Protein AF-T0FSF1-F1 (afdb_monomer_lite)

Foldseek 3Di:
DVVVVVVVVVVVVVVVVVVVVVVVVVVVVCVVCVVVVVVVLVVLLVVVVVCVVCVCVQPVDPVAQWGDDPFWIKHWDWDAKFWDDPDDPVLVCQLCVVVVNNVVVVVVCVVCVVVVDDDDDDDDRVVCSVPVPCCCVRRVIDIDHTDIWMWIGTPVDNDTDTNDDPDD

Organism: NCBI:txid1001595

Radius of gyration: 26.4 Å; chains: 1; bounding box: 62×28×68 Å

Structure (mmCIF, N/CA/C/O backbone):
data_AF-T0FSF1-F1
#
_entry.id   AF-T0FSF1-F1
#
loop_
_atom_site.group_PDB
_atom_site.id
_atom_site.type_symbol
_atom_site.label_atom_id
_atom_site.label_alt_id
_atom_site.label_comp_id
_atom_site.label_asym_id
_atom_site.label_entity_id
_atom_site.label_seq_id
_atom_site.pdbx_PDB_ins_code
_atom_site.Cartn_x
_atom_site.Cartn_y
_atom_site.Cartn_z
_atom_site.occupancy
_atom_site.B_iso_or_equiv
_atom_site.auth_seq_id
_atom_site.auth_comp_id
_atom_site.auth_asym_id
_atom_site.auth_atom_id
_atom_site.pdbx_PDB_model_num
ATOM 1 N N . MET A 1 1 ? 30.102 -8.502 35.518 1.00 73.12 1 MET A N 1
ATOM 2 C CA . MET A 1 1 ? 29.223 -7.373 35.123 1.00 73.12 1 MET A CA 1
ATOM 3 C C . MET A 1 1 ? 29.863 -6.449 34.088 1.00 73.12 1 MET A C 1
ATOM 5 O O . MET A 1 1 ? 29.235 -6.234 33.062 1.00 73.12 1 MET A O 1
ATOM 9 N N . GLN A 1 2 ? 31.092 -5.950 34.288 1.00 82.88 2 GLN A N 1
ATOM 10 C CA . GLN A 1 2 ? 31.778 -5.088 33.302 1.00 82.88 2 GLN A CA 1
ATOM 11 C C . GLN A 1 2 ? 31.964 -5.756 31.926 1.00 82.88 2 GLN A C 1
ATOM 13 O O . GLN A 1 2 ? 31.515 -5.205 30.927 1.00 82.88 2 GLN A O 1
ATOM 18 N N . GLN A 1 3 ? 32.483 -6.987 31.883 1.00 85.06 3 GLN A N 1
ATOM 19 C CA . GLN A 1 3 ? 32.669 -7.736 30.627 1.00 85.06 3 GLN A CA 1
ATOM 20 C C . GLN A 1 3 ? 31.359 -7.970 29.853 1.00 85.06 3 GLN A C 1
ATOM 22 O O . GLN A 1 3 ? 31.326 -7.868 28.633 1.00 85.06 3 GLN A O 1
ATOM 27 N N . LEU A 1 4 ? 30.242 -8.213 30.550 1.00 88.31 4 LEU A N 1
ATOM 28 C CA . LEU A 1 4 ? 28.927 -8.350 29.911 1.00 88.31 4 LEU A CA 1
ATOM 29 C C . LEU A 1 4 ? 28.484 -7.041 29.236 1.00 88.31 4 LEU A C 1
ATOM 31 O O . LEU A 1 4 ? 27.886 -7.068 28.162 1.00 88.31 4 LEU A O 1
ATOM 35 N N . GLY A 1 5 ? 28.774 -5.897 29.860 1.00 90.25 5 GLY A N 1
ATOM 36 C CA . GLY A 1 5 ? 28.509 -4.581 29.282 1.00 90.25 5 GLY A CA 1
ATOM 37 C C . GLY A 1 5 ? 29.376 -4.294 28.056 1.00 90.25 5 GLY A C 1
ATOM 38 O O . GLY A 1 5 ? 28.874 -3.760 27.070 1.00 90.25 5 GLY A O 1
ATOM 39 N N . GLU A 1 6 ? 30.650 -4.687 28.085 1.00 92.50 6 GLU A N 1
ATOM 40 C CA . GLU A 1 6 ? 31.558 -4.562 26.939 1.00 92.50 6 GLU A CA 1
ATOM 41 C C . GLU A 1 6 ? 31.111 -5.427 25.759 1.00 92.50 6 GLU A C 1
ATOM 43 O O . GLU A 1 6 ? 30.983 -4.904 24.654 1.00 92.50 6 GLU A O 1
ATOM 48 N N . PHE A 1 7 ? 30.764 -6.698 25.992 1.00 93.12 7 PHE A N 1
ATOM 49 C CA . PHE A 1 7 ? 30.250 -7.573 24.934 1.00 93.12 7 PHE A CA 1
ATOM 50 C C . PHE A 1 7 ? 28.923 -7.079 24.350 1.00 93.12 7 PHE A C 1
ATOM 52 O O . PHE A 1 7 ? 28.732 -7.145 23.138 1.00 93.12 7 PHE A O 1
ATOM 59 N N . LYS A 1 8 ? 28.021 -6.518 25.171 1.00 92.06 8 LYS A N 1
ATOM 60 C CA . LYS A 1 8 ? 26.795 -5.881 24.658 1.00 92.06 8 LYS A CA 1
ATOM 61 C C . LYS A 1 8 ? 27.108 -4.684 23.763 1.00 92.06 8 LYS A C 1
ATOM 63 O O . LYS A 1 8 ? 26.584 -4.612 22.662 1.00 92.06 8 LYS A O 1
ATOM 68 N N . ARG A 1 9 ? 28.009 -3.792 24.188 1.00 93.00 9 ARG A N 1
ATOM 69 C CA . ARG A 1 9 ? 28.420 -2.632 23.376 1.00 93.00 9 ARG A CA 1
ATOM 70 C C . ARG A 1 9 ? 29.102 -3.048 22.075 1.00 93.00 9 ARG A C 1
ATOM 72 O O . ARG A 1 9 ? 28.880 -2.408 21.058 1.00 93.00 9 ARG A O 1
ATOM 79 N N . GLN A 1 10 ? 29.925 -4.096 22.098 1.00 91.56 10 GLN A N 1
ATOM 80 C CA . GLN A 1 10 ? 30.550 -4.637 20.890 1.00 91.56 10 GLN A CA 1
ATOM 81 C C . GLN A 1 10 ? 29.507 -5.218 19.932 1.00 91.56 10 GLN A C 1
ATOM 83 O O . GLN A 1 10 ? 29.532 -4.891 18.750 1.00 91.56 10 GLN A O 1
ATOM 88 N N . ARG A 1 11 ? 28.553 -6.007 20.440 1.00 92.94 11 ARG A N 1
ATOM 89 C CA . ARG A 1 11 ? 27.437 -6.524 19.639 1.00 92.94 11 ARG A CA 1
ATOM 90 C C . ARG A 1 11 ? 26.631 -5.388 19.012 1.00 92.94 11 ARG A C 1
ATOM 92 O O . ARG A 1 11 ? 26.398 -5.412 17.813 1.00 92.94 11 ARG A O 1
ATOM 99 N N . ASP A 1 12 ? 26.246 -4.394 19.808 1.00 93.25 12 ASP A N 1
ATOM 100 C CA . ASP A 1 12 ? 25.408 -3.289 19.337 1.00 93.25 12 ASP A CA 1
ATOM 101 C C . ASP A 1 12 ? 26.136 -2.435 18.279 1.00 93.25 12 ASP A C 1
ATOM 103 O O . ASP A 1 12 ? 25.505 -1.971 17.335 1.00 93.25 12 ASP A O 1
ATOM 107 N N . ARG A 1 13 ? 27.470 -2.292 18.372 1.00 94.31 13 ARG A N 1
ATOM 108 C CA . ARG A 1 13 ? 28.288 -1.662 17.317 1.00 94.31 13 ARG A CA 1
ATOM 109 C C . ARG A 1 13 ? 28.256 -2.455 16.014 1.00 94.31 13 ARG A C 1
ATOM 111 O O . ARG A 1 13 ? 27.987 -1.869 14.975 1.00 94.31 13 ARG A O 1
ATOM 118 N N . ILE A 1 14 ? 28.468 -3.771 16.074 1.00 93.06 14 ILE A N 1
ATOM 119 C CA . ILE A 1 14 ? 28.449 -4.634 14.882 1.00 93.06 14 ILE A CA 1
ATOM 120 C C . ILE A 1 14 ? 27.063 -4.618 14.224 1.00 93.06 14 ILE A C 1
ATOM 122 O O . ILE A 1 14 ? 26.964 -4.524 13.001 1.00 93.06 14 ILE A O 1
ATOM 126 N N . THR A 1 15 ? 25.989 -4.676 15.018 1.00 92.25 15 THR A N 1
ATOM 127 C CA . THR A 1 15 ? 24.619 -4.558 14.499 1.00 92.25 15 THR A CA 1
ATOM 128 C C . THR A 1 15 ? 24.407 -3.205 13.820 1.00 92.25 15 THR A C 1
ATOM 130 O O . THR A 1 15 ? 23.971 -3.182 12.677 1.00 92.25 15 THR A O 1
ATOM 133 N N . SER A 1 16 ? 24.802 -2.099 14.459 1.00 93.19 16 SER A N 1
ATOM 134 C CA . SER A 1 16 ? 24.665 -0.757 13.875 1.00 93.19 16 SER A CA 1
ATOM 135 C C . SER A 1 16 ? 25.448 -0.599 12.568 1.00 93.19 16 SER A C 1
ATOM 137 O O . SER A 1 16 ? 24.915 -0.072 11.600 1.00 93.19 16 SER A O 1
ATOM 139 N N . GLU A 1 17 ? 26.691 -1.084 12.507 1.00 94.38 17 GLU A N 1
ATOM 140 C CA . GLU A 1 17 ? 27.508 -1.036 11.286 1.00 94.38 17 GLU A CA 1
ATOM 141 C C . GLU A 1 17 ? 26.892 -1.865 10.151 1.00 94.38 17 GLU A C 1
ATOM 143 O O . GLU A 1 17 ? 26.976 -1.485 8.982 1.00 94.38 17 GLU A O 1
ATOM 148 N N . THR A 1 18 ? 26.258 -2.990 10.489 1.00 93.56 18 THR A N 1
ATOM 149 C CA . THR A 1 18 ? 25.558 -3.841 9.519 1.00 93.56 18 THR A CA 1
ATOM 150 C C . THR A 1 18 ? 24.297 -3.152 9.002 1.00 93.56 18 THR A C 1
ATOM 152 O O . THR A 1 18 ? 24.073 -3.118 7.793 1.00 93.56 18 THR A O 1
ATOM 155 N N . ASP A 1 19 ? 23.502 -2.551 9.888 1.00 94.19 19 ASP A N 1
ATOM 156 C CA . ASP A 1 19 ? 22.283 -1.826 9.519 1.00 94.19 19 ASP A CA 1
ATOM 157 C C . ASP A 1 19 ? 22.596 -0.603 8.636 1.00 94.19 19 ASP A C 1
ATOM 159 O O . ASP A 1 19 ? 21.887 -0.336 7.660 1.00 94.19 19 ASP A O 1
ATOM 163 N N . ASP A 1 20 ? 23.710 0.088 8.897 1.00 94.12 20 ASP A N 1
ATOM 164 C CA . ASP A 1 20 ? 24.203 1.178 8.049 1.00 94.12 20 ASP A CA 1
ATOM 165 C C . ASP A 1 20 ? 24.589 0.682 6.644 1.00 94.12 20 ASP A C 1
ATOM 167 O O . ASP A 1 20 ? 24.321 1.352 5.642 1.00 94.12 20 ASP A O 1
ATOM 171 N N . GLN A 1 21 ? 25.205 -0.500 6.540 1.00 95.12 21 GLN A N 1
ATOM 172 C CA . GLN A 1 21 ? 25.540 -1.113 5.249 1.00 95.12 21 GLN A CA 1
ATOM 173 C C . GLN A 1 21 ? 24.293 -1.558 4.483 1.00 95.12 21 GLN A C 1
ATOM 175 O O . GLN A 1 21 ? 24.204 -1.315 3.279 1.00 95.12 21 GLN A O 1
ATOM 180 N N . ILE A 1 22 ? 23.313 -2.154 5.167 1.00 94.25 22 ILE A N 1
ATOM 181 C CA . ILE A 1 22 ? 22.021 -2.520 4.570 1.00 94.25 22 ILE A CA 1
ATOM 182 C C . ILE A 1 22 ? 21.327 -1.269 4.031 1.00 94.25 22 ILE A C 1
ATOM 184 O O . ILE A 1 22 ? 20.860 -1.271 2.894 1.00 94.25 22 ILE A O 1
ATOM 188 N N . SER A 1 23 ? 21.322 -0.185 4.808 1.00 93.88 23 SER A N 1
ATOM 189 C CA . SER A 1 23 ? 20.709 1.083 4.407 1.00 93.88 23 SER A CA 1
ATOM 190 C C . SER A 1 23 ? 21.383 1.675 3.165 1.00 93.88 23 SER A C 1
ATOM 192 O O . SER A 1 23 ? 20.700 2.119 2.246 1.00 93.88 23 SER A O 1
ATOM 194 N N . LYS A 1 24 ? 22.721 1.628 3.082 1.00 95.12 24 LYS A N 1
ATOM 195 C CA . LYS A 1 24 ? 23.459 2.054 1.878 1.00 95.12 24 LYS A CA 1
ATOM 196 C C . LYS A 1 24 ? 23.104 1.209 0.658 1.00 95.12 24 LYS A C 1
ATOM 198 O O . LYS A 1 24 ? 22.783 1.764 -0.384 1.00 95.12 24 LYS A O 1
ATOM 203 N N . LEU A 1 25 ? 23.089 -0.116 0.801 1.00 93.81 25 LEU A N 1
ATOM 204 C CA . LEU A 1 25 ? 22.729 -1.021 -0.295 1.00 93.81 25 LEU A CA 1
ATOM 205 C C . LEU A 1 25 ? 21.295 -0.794 -0.787 1.00 93.81 25 LEU A C 1
ATOM 207 O O . LEU A 1 25 ? 21.048 -0.832 -1.991 1.00 93.81 25 LEU A O 1
ATOM 211 N N . GLN A 1 26 ? 20.355 -0.542 0.126 1.00 90.94 26 GLN A N 1
ATOM 212 C CA . GLN A 1 26 ? 18.975 -0.214 -0.227 1.00 90.94 26 GLN A CA 1
ATOM 213 C C . GLN A 1 26 ? 18.882 1.114 -0.982 1.00 90.94 26 GLN A C 1
ATOM 215 O O . GLN A 1 26 ? 18.179 1.180 -1.988 1.00 90.94 26 GLN A O 1
ATOM 220 N N . ASN A 1 27 ? 19.621 2.140 -0.552 1.00 92.75 27 ASN A N 1
ATOM 221 C CA . ASN A 1 27 ? 19.655 3.431 -1.239 1.00 92.75 27 ASN A CA 1
ATOM 222 C C . ASN A 1 27 ? 20.261 3.311 -2.644 1.00 92.75 27 ASN A C 1
ATOM 224 O O . ASN A 1 27 ? 19.646 3.764 -3.605 1.00 92.75 27 ASN A O 1
ATOM 228 N N . ASP A 1 28 ? 21.395 2.622 -2.788 1.00 93.12 28 ASP A N 1
ATOM 229 C CA . ASP A 1 28 ? 22.047 2.403 -4.087 1.00 93.12 28 ASP A CA 1
ATOM 230 C C . ASP A 1 28 ? 21.138 1.633 -5.059 1.00 93.12 28 ASP A C 1
ATOM 232 O O . ASP A 1 28 ? 21.114 1.890 -6.267 1.00 93.12 28 ASP A O 1
ATOM 236 N N . LEU A 1 29 ? 20.388 0.657 -4.542 1.00 92.38 29 LEU A N 1
ATOM 237 C CA . LEU A 1 29 ? 19.400 -0.088 -5.314 1.00 92.38 29 LEU A CA 1
ATOM 238 C C . LEU A 1 29 ? 18.236 0.819 -5.723 1.00 92.38 29 LEU A C 1
ATOM 240 O O . LEU A 1 29 ? 17.852 0.818 -6.893 1.00 92.38 29 LEU A O 1
ATOM 244 N N . GLN A 1 30 ? 17.715 1.630 -4.802 1.00 88.81 30 GLN A N 1
ATOM 245 C CA . GLN A 1 30 ? 16.623 2.558 -5.080 1.00 88.81 30 GLN A CA 1
ATOM 246 C C . GLN A 1 30 ? 17.018 3.609 -6.127 1.00 88.81 30 GLN A C 1
ATOM 248 O O . GLN A 1 30 ? 16.220 3.911 -7.014 1.00 88.81 30 GLN A O 1
ATOM 253 N N . GLU A 1 31 ? 18.247 4.124 -6.083 1.00 91.19 31 GLU A N 1
ATOM 254 C CA . GLU A 1 31 ? 18.770 5.068 -7.079 1.00 91.19 31 GLU A CA 1
ATOM 255 C C . GLU A 1 31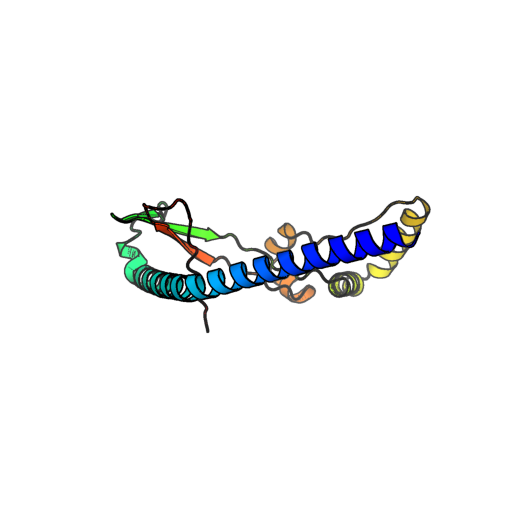 ? 18.850 4.457 -8.482 1.00 91.19 31 GLU A C 1
ATOM 257 O O . GLU A 1 31 ? 18.568 5.134 -9.471 1.00 91.19 31 GLU A O 1
ATOM 262 N N . LYS A 1 32 ? 19.189 3.167 -8.588 1.00 90.12 32 LYS A N 1
ATOM 263 C CA . LYS A 1 32 ? 19.255 2.456 -9.875 1.00 90.12 32 LYS A CA 1
ATOM 264 C C . LYS A 1 32 ? 17.881 2.070 -10.412 1.00 90.12 32 LYS A C 1
ATOM 266 O O . LYS A 1 32 ? 17.676 2.108 -11.624 1.00 90.12 32 LYS A O 1
ATOM 271 N N . ILE A 1 33 ? 16.958 1.685 -9.532 1.00 90.06 33 ILE A N 1
ATOM 272 C CA . ILE A 1 33 ? 15.625 1.211 -9.919 1.00 90.06 33 ILE A CA 1
ATOM 273 C C . ILE A 1 33 ? 14.679 2.375 -10.222 1.00 90.06 33 ILE A C 1
ATOM 275 O O . ILE A 1 33 ? 13.975 2.323 -11.224 1.00 90.06 33 ILE A O 1
ATOM 279 N N . SER A 1 34 ? 14.722 3.461 -9.446 1.00 87.50 34 SER A N 1
ATOM 280 C CA . SER A 1 34 ? 13.865 4.642 -9.634 1.00 87.50 34 SER A CA 1
ATOM 281 C C . SER A 1 34 ? 13.762 5.137 -11.095 1.00 87.50 34 SER A C 1
ATOM 283 O O . SER A 1 34 ? 12.647 5.282 -11.599 1.00 87.50 34 SER A O 1
ATOM 285 N N . PRO A 1 35 ? 14.863 5.336 -11.855 1.00 91.94 35 PRO A N 1
ATOM 286 C CA . PRO A 1 35 ? 14.763 5.758 -13.253 1.00 91.94 35 PRO A CA 1
ATOM 287 C C . PRO A 1 35 ? 14.185 4.683 -14.184 1.00 91.94 35 PRO A C 1
ATOM 289 O O . PRO A 1 35 ? 13.629 5.025 -15.229 1.00 91.94 35 PRO A O 1
ATOM 292 N N . LEU A 1 36 ? 14.330 3.397 -13.853 1.00 89.00 36 LEU A N 1
ATOM 293 C CA . LEU A 1 36 ? 13.718 2.307 -14.615 1.00 89.00 36 LEU A CA 1
ATOM 294 C C . LEU A 1 36 ? 12.211 2.264 -14.361 1.00 89.00 36 LEU A C 1
ATOM 296 O O . LEU A 1 36 ? 11.451 2.220 -15.326 1.00 89.00 36 LEU A O 1
ATOM 300 N N . ASP A 1 37 ? 11.785 2.386 -13.104 1.00 83.25 37 ASP A N 1
ATOM 301 C CA . ASP A 1 37 ? 10.370 2.443 -12.727 1.00 83.25 37 ASP A CA 1
ATOM 302 C C . ASP A 1 37 ? 9.661 3.624 -13.396 1.00 83.25 37 ASP A C 1
ATOM 304 O O . ASP A 1 37 ? 8.589 3.453 -13.973 1.00 83.25 37 ASP A O 1
ATOM 308 N N . LEU A 1 38 ? 10.291 4.804 -13.427 1.00 86.38 38 LEU A N 1
ATOM 309 C CA . LEU A 1 38 ? 9.748 5.976 -14.124 1.00 86.38 38 LEU A CA 1
ATOM 310 C C . LEU A 1 38 ? 9.588 5.737 -15.634 1.00 86.38 38 LEU A C 1
ATOM 312 O O . LEU A 1 38 ? 8.575 6.120 -16.222 1.00 86.38 38 LEU A O 1
ATOM 316 N N . LYS A 1 39 ? 10.560 5.079 -16.281 1.00 89.06 39 LYS A N 1
ATOM 317 C CA . LYS A 1 39 ? 10.457 4.718 -17.706 1.00 89.06 39 LYS A CA 1
ATOM 318 C C . LYS A 1 39 ? 9.345 3.700 -17.948 1.00 89.06 39 LYS A C 1
ATOM 320 O O . LYS A 1 39 ? 8.599 3.847 -18.914 1.00 89.06 39 LYS A O 1
ATOM 325 N N . ILE A 1 40 ? 9.219 2.699 -17.077 1.00 85.44 40 ILE A N 1
ATOM 326 C CA . ILE A 1 40 ? 8.155 1.691 -17.140 1.00 85.44 40 ILE A CA 1
ATOM 327 C C . ILE A 1 40 ? 6.789 2.366 -17.004 1.00 85.44 40 ILE A C 1
ATOM 329 O O . ILE A 1 40 ? 5.911 2.119 -17.827 1.00 85.44 40 ILE A O 1
ATOM 333 N N . GLN A 1 41 ? 6.625 3.267 -16.033 1.00 83.50 41 GLN A N 1
ATOM 334 C CA . GLN A 1 41 ? 5.391 4.030 -15.837 1.00 83.50 41 GLN A CA 1
ATOM 335 C C . GLN A 1 41 ? 5.054 4.899 -17.052 1.00 83.50 41 GLN A C 1
ATOM 337 O O . GLN A 1 41 ? 3.916 4.882 -17.516 1.00 83.50 4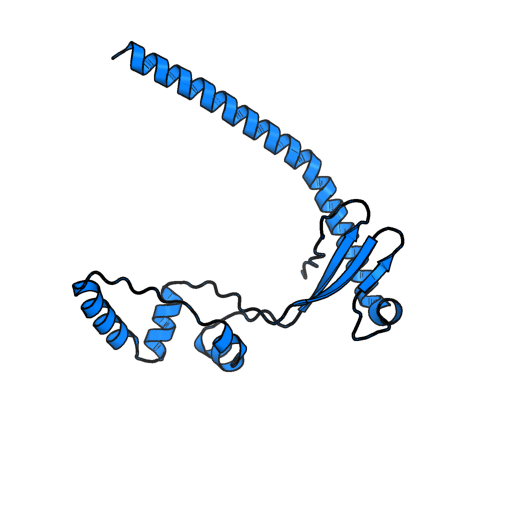1 GLN A O 1
ATOM 342 N N . HIS A 1 42 ? 6.037 5.603 -17.621 1.00 87.00 42 HIS A N 1
ATOM 343 C CA . HIS A 1 42 ? 5.831 6.421 -18.817 1.00 87.00 42 HIS A CA 1
ATOM 344 C C . HIS A 1 42 ? 5.381 5.580 -20.023 1.00 87.00 42 HIS A C 1
ATOM 346 O O . HIS A 1 42 ? 4.447 5.949 -20.735 1.00 87.00 42 HIS A O 1
ATOM 352 N N . ILE A 1 43 ? 6.016 4.425 -20.251 1.00 86.69 43 ILE A N 1
ATOM 353 C CA . ILE A 1 43 ? 5.631 3.503 -21.330 1.00 86.69 43 ILE A CA 1
ATOM 354 C C . ILE A 1 43 ? 4.233 2.926 -21.072 1.00 86.69 43 ILE A C 1
ATOM 356 O O . ILE A 1 43 ? 3.404 2.915 -21.981 1.00 86.69 43 ILE A O 1
ATOM 360 N N . ALA A 1 44 ? 3.936 2.500 -19.842 1.00 82.31 44 ALA A N 1
ATOM 361 C CA . ALA A 1 44 ? 2.624 1.975 -19.466 1.00 82.31 44 ALA A CA 1
ATOM 362 C C . ALA A 1 44 ? 1.507 3.017 -19.654 1.00 82.31 44 ALA A C 1
ATOM 364 O O . ALA A 1 44 ? 0.434 2.678 -20.154 1.00 82.31 44 ALA A O 1
ATOM 365 N N . ALA A 1 45 ? 1.767 4.287 -19.328 1.00 81.56 45 ALA A N 1
ATOM 366 C CA . ALA A 1 45 ? 0.841 5.391 -19.568 1.00 81.56 45 ALA A CA 1
ATOM 367 C C . ALA A 1 45 ? 0.596 5.623 -21.068 1.00 81.56 45 ALA A C 1
ATOM 369 O O . ALA A 1 45 ? -0.550 5.795 -21.483 1.00 81.56 45 ALA A O 1
ATOM 370 N N . GLY A 1 46 ? 1.647 5.555 -21.894 1.00 83.50 46 GLY A N 1
ATOM 371 C CA . GLY A 1 46 ? 1.524 5.635 -23.352 1.00 83.50 46 GLY A CA 1
ATOM 372 C C . GLY A 1 46 ? 0.695 4.490 -23.941 1.00 83.50 46 GLY A C 1
ATOM 373 O O . GLY A 1 46 ? -0.195 4.728 -24.756 1.00 83.50 46 GLY A O 1
ATOM 374 N N . ILE A 1 47 ? 0.926 3.255 -23.479 1.00 82.94 47 ILE A N 1
ATOM 375 C CA . ILE A 1 47 ? 0.136 2.082 -23.886 1.00 82.94 47 ILE A CA 1
ATOM 376 C C . ILE A 1 47 ? -1.327 2.257 -23.474 1.00 82.94 47 ILE A C 1
ATOM 378 O O . ILE A 1 47 ? -2.215 2.011 -24.285 1.00 82.94 47 ILE A O 1
ATOM 382 N N . LYS A 1 48 ? -1.591 2.723 -22.248 1.00 81.00 48 LYS A N 1
ATOM 383 C CA . LYS A 1 48 ? -2.954 3.000 -21.784 1.00 81.00 48 LYS A CA 1
ATOM 384 C C . LYS A 1 48 ? -3.654 4.023 -22.679 1.00 81.00 48 LYS A C 1
ATOM 386 O O . LYS A 1 48 ? -4.750 3.752 -23.151 1.00 81.00 48 LYS A O 1
ATOM 391 N N . HIS A 1 49 ? -3.001 5.148 -22.971 1.00 82.56 49 HIS A N 1
ATOM 392 C CA . HIS A 1 49 ? -3.565 6.182 -23.837 1.00 82.56 49 HIS A CA 1
ATOM 393 C C . HIS A 1 49 ? -3.894 5.646 -25.236 1.00 82.56 49 HIS A C 1
ATOM 395 O O . HIS A 1 49 ? -4.965 5.927 -25.769 1.00 82.56 49 HIS A O 1
ATOM 401 N N . PHE A 1 50 ? -3.006 4.833 -25.810 1.00 82.56 50 PHE A N 1
ATOM 402 C CA . PHE A 1 50 ? -3.245 4.191 -27.100 1.00 82.56 50 PHE A CA 1
ATOM 403 C C . PHE A 1 50 ? -4.432 3.215 -27.051 1.00 82.56 50 PHE A C 1
ATOM 405 O O . PHE A 1 50 ? -5.292 3.241 -27.929 1.00 82.56 50 PHE A O 1
ATOM 412 N N . VAL A 1 51 ? -4.515 2.392 -26.001 1.00 80.44 51 VAL A N 1
ATOM 413 C CA . VAL A 1 51 ? -5.614 1.437 -25.797 1.00 80.44 51 VAL A CA 1
ATOM 414 C C . VAL A 1 51 ? -6.959 2.140 -25.612 1.00 80.44 51 VAL A C 1
ATOM 416 O O . VAL A 1 51 ? -7.963 1.657 -26.130 1.00 80.44 51 VAL A O 1
ATOM 419 N N . ASP A 1 52 ? -6.989 3.283 -24.928 1.00 79.06 52 ASP A N 1
ATOM 420 C CA . ASP A 1 52 ? -8.216 4.058 -24.724 1.00 79.06 52 ASP A CA 1
ATOM 421 C C . ASP A 1 52 ? -8.760 4.637 -26.049 1.00 79.06 52 ASP A C 1
ATOM 423 O O . ASP A 1 52 ? -9.976 4.696 -26.227 1.00 79.06 52 ASP A O 1
ATOM 427 N N . HIS A 1 53 ? -7.887 4.998 -27.003 1.00 81.19 53 HIS A N 1
ATOM 428 C CA . HIS A 1 53 ? -8.279 5.533 -28.321 1.00 81.19 53 HIS A CA 1
ATOM 429 C C . HIS A 1 53 ? -8.601 4.449 -29.360 1.00 81.19 53 HIS A C 1
ATOM 431 O O . HIS A 1 53 ? -9.445 4.670 -30.223 1.00 81.19 53 HIS A O 1
ATOM 437 N N . HIS A 1 54 ? -7.963 3.278 -29.272 1.00 79.88 54 HIS A N 1
ATOM 438 C CA . HIS A 1 54 ? -8.133 2.158 -30.212 1.00 79.88 54 HIS A CA 1
ATOM 439 C C . HIS A 1 54 ? -8.881 0.972 -29.595 1.00 79.88 54 HIS A C 1
ATOM 441 O O . HIS A 1 54 ? -8.651 -0.189 -29.934 1.00 79.88 54 HIS A O 1
ATOM 447 N N . LYS A 1 55 ? -9.775 1.252 -28.645 1.00 71.25 55 LYS A N 1
ATOM 448 C CA . LYS A 1 55 ? -10.453 0.221 -27.856 1.00 71.25 55 LYS A CA 1
ATOM 449 C C . LYS A 1 55 ? -11.299 -0.723 -28.712 1.00 71.25 55 LYS A C 1
ATOM 451 O O . LYS A 1 55 ? -11.292 -1.924 -28.458 1.00 71.25 55 LYS A O 1
ATOM 456 N N . GLU A 1 56 ? -11.994 -0.186 -29.712 1.00 70.12 56 GLU A N 1
ATOM 457 C CA . GLU A 1 56 ? -12.857 -0.959 -30.618 1.00 70.12 56 GLU A CA 1
ATOM 458 C C . GLU A 1 56 ? -12.044 -1.860 -31.562 1.00 70.12 56 GLU A C 1
ATOM 460 O O . GLU A 1 56 ? -12.449 -2.989 -31.827 1.00 70.12 56 GLU A O 1
ATOM 465 N N . ASP A 1 57 ? -10.858 -1.409 -31.985 1.00 73.25 57 ASP A N 1
ATOM 466 C CA . ASP A 1 57 ? -9.960 -2.174 -32.860 1.00 73.25 57 ASP A CA 1
ATOM 467 C C . ASP A 1 57 ? -9.236 -3.304 -32.104 1.00 73.25 57 ASP A C 1
ATOM 469 O O . ASP A 1 57 ? -8.991 -4.382 -32.647 1.00 73.25 57 ASP A O 1
ATOM 473 N N . LEU A 1 58 ? -8.865 -3.058 -30.841 1.00 68.94 58 LEU A N 1
ATOM 474 C CA . LEU A 1 58 ? -8.074 -3.985 -30.021 1.00 68.94 58 LEU A CA 1
ATOM 475 C C . LEU A 1 58 ? -8.925 -5.008 -29.258 1.00 68.94 58 LEU A C 1
ATOM 477 O O . LEU A 1 58 ? -8.430 -6.093 -28.942 1.00 68.94 58 LEU A O 1
ATOM 481 N N . PHE A 1 59 ? -10.178 -4.667 -28.949 1.00 72.25 59 PHE A N 1
ATOM 482 C CA . PHE A 1 59 ? -11.122 -5.520 -28.224 1.00 72.25 59 PHE A CA 1
ATOM 483 C C . PHE A 1 59 ? -12.457 -5.616 -28.980 1.00 72.25 59 PHE A C 1
ATOM 485 O O . PHE A 1 59 ? -13.461 -5.070 -28.518 1.00 72.25 59 PHE A O 1
ATOM 492 N N . PRO A 1 60 ? -12.484 -6.321 -30.128 1.00 65.12 60 PRO A N 1
ATOM 493 C CA . PRO A 1 60 ? -13.692 -6.457 -30.943 1.00 65.12 60 PRO A CA 1
ATOM 494 C C . PRO A 1 60 ? -14.804 -7.249 -30.235 1.00 65.12 60 PRO A C 1
ATOM 496 O O . PRO A 1 60 ? -15.983 -7.016 -30.494 1.00 65.12 60 PRO A O 1
ATOM 499 N N . ASP A 1 61 ? -14.447 -8.146 -29.307 1.00 64.38 61 ASP A N 1
ATOM 500 C CA . ASP A 1 61 ? -15.406 -8.931 -28.531 1.00 64.38 61 ASP A CA 1
ATOM 501 C C . ASP A 1 61 ? -15.681 -8.294 -27.153 1.00 64.38 61 ASP A C 1
ATOM 503 O O . ASP A 1 61 ? -14.775 -8.205 -26.316 1.00 64.38 61 ASP A O 1
ATOM 507 N N . PRO A 1 62 ? -16.938 -7.923 -26.837 1.00 62.19 62 PRO A N 1
ATOM 508 C CA . PRO A 1 62 ? -17.292 -7.303 -25.556 1.00 62.19 62 PRO A CA 1
ATOM 509 C C . PRO A 1 62 ? -17.118 -8.240 -24.345 1.00 62.19 62 PRO A C 1
ATOM 511 O O . PRO A 1 62 ? -17.023 -7.765 -23.208 1.00 62.19 62 PRO A O 1
ATOM 514 N N . GLU A 1 63 ? -17.055 -9.554 -24.584 1.00 58.16 63 GLU A N 1
ATOM 515 C CA . GLU A 1 63 ? -16.885 -10.605 -23.572 1.00 58.16 63 GLU A CA 1
ATOM 516 C C . GLU A 1 63 ? -15.405 -10.988 -23.360 1.00 58.16 63 GLU A C 1
ATOM 518 O O . GLU A 1 63 ? -14.994 -11.287 -22.237 1.00 58.16 63 GLU A O 1
ATOM 523 N N . TYR A 1 64 ? -14.566 -10.870 -24.400 1.00 59.53 64 TYR A N 1
ATOM 524 C CA . TYR A 1 64 ? -13.141 -11.213 -24.361 1.00 59.53 64 TYR A CA 1
ATOM 525 C C . TYR A 1 64 ? -12.254 -9.970 -24.386 1.00 59.53 64 TYR A C 1
ATOM 527 O O . TYR A 1 64 ? -11.622 -9.604 -25.372 1.00 59.53 64 TYR A O 1
ATOM 535 N N . LYS A 1 65 ? -12.121 -9.360 -23.213 1.00 67.44 65 LYS A N 1
ATOM 536 C CA . LYS A 1 65 ? -11.278 -8.186 -22.961 1.00 67.44 65 LYS A CA 1
ATOM 537 C C . LYS A 1 65 ? -9.780 -8.508 -22.821 1.00 67.44 65 LYS A C 1
ATOM 539 O O . LYS A 1 65 ? -9.102 -8.001 -21.929 1.00 67.44 65 LYS A O 1
ATOM 544 N N . THR A 1 66 ? -9.256 -9.401 -23.661 1.00 71.12 66 THR A N 1
ATOM 545 C CA . THR A 1 66 ? -7.835 -9.792 -23.669 1.00 71.12 66 THR A CA 1
ATOM 546 C C . THR A 1 66 ? -7.261 -9.696 -25.079 1.00 71.12 66 THR A C 1
ATOM 548 O O . THR A 1 66 ? -7.719 -10.399 -25.971 1.00 71.12 66 THR A O 1
ATOM 551 N N . CYS A 1 67 ? -6.216 -8.890 -25.262 1.00 74.19 67 CYS A N 1
ATOM 552 C CA . CYS A 1 67 ? -5.483 -8.763 -26.517 1.00 74.19 67 CYS A CA 1
ATOM 553 C C . CYS A 1 67 ? -4.083 -9.369 -26.340 1.00 74.19 67 CYS A C 1
ATOM 555 O O . CYS A 1 67 ? -3.326 -8.970 -25.451 1.00 74.19 67 CYS A O 1
ATOM 557 N N . LYS A 1 68 ? -3.744 -10.379 -27.147 1.00 74.56 68 LYS A N 1
ATOM 558 C CA . LYS A 1 68 ? -2.412 -11.000 -27.147 1.00 74.56 68 LYS A CA 1
ATOM 559 C C . LYS A 1 68 ? -1.545 -10.312 -28.196 1.00 74.56 68 LYS A C 1
ATOM 561 O O . LYS A 1 68 ? -1.887 -10.319 -29.373 1.00 74.56 68 LYS A O 1
ATOM 566 N N . LEU A 1 69 ? -0.420 -9.760 -27.767 1.00 76.69 69 LEU A N 1
ATOM 567 C CA . LEU A 1 69 ? 0.612 -9.177 -28.617 1.00 76.69 69 LEU A CA 1
ATOM 568 C C . LEU A 1 69 ? 1.820 -10.119 -28.682 1.00 76.69 69 LEU A C 1
ATOM 570 O O . LEU A 1 69 ? 1.970 -11.029 -27.869 1.00 76.69 69 LEU A O 1
ATOM 574 N N . THR A 1 70 ? 2.713 -9.883 -29.640 1.00 75.19 70 THR A N 1
ATOM 575 C CA . THR A 1 70 ? 3.955 -10.662 -29.798 1.00 75.19 70 THR A CA 1
ATOM 576 C C . THR A 1 70 ? 4.895 -10.543 -28.599 1.00 75.19 70 T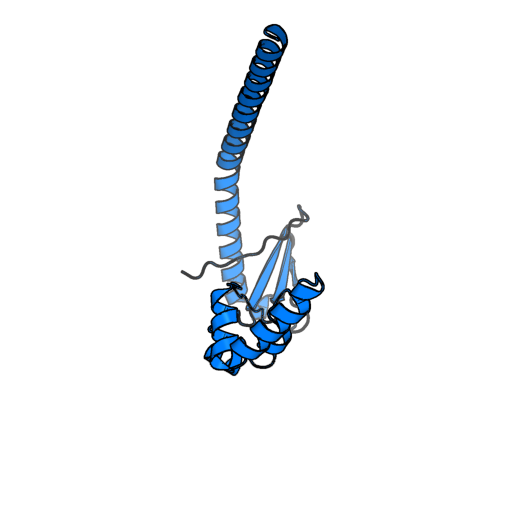HR A C 1
ATOM 578 O O . THR A 1 70 ? 5.663 -11.461 -28.337 1.00 75.19 70 THR A O 1
ATOM 581 N N . THR A 1 71 ? 4.828 -9.433 -27.863 1.00 77.00 71 THR A N 1
ATOM 582 C CA . THR A 1 71 ? 5.703 -9.125 -26.722 1.00 77.00 71 THR A CA 1
ATOM 583 C C . THR A 1 71 ? 4.996 -9.20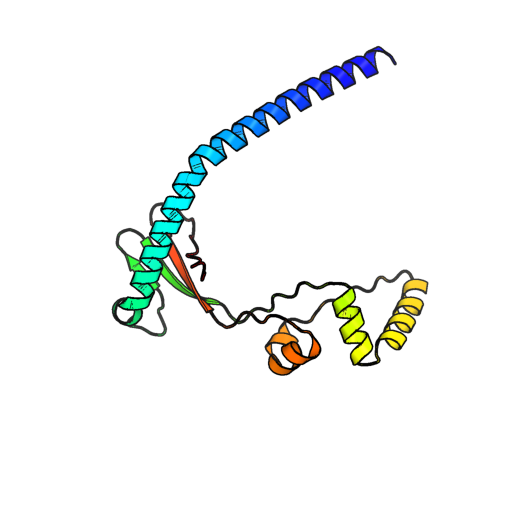3 -25.366 1.00 77.00 71 THR A C 1
ATOM 585 O O . THR A 1 71 ? 5.651 -9.104 -24.328 1.00 77.00 71 THR A O 1
ATOM 588 N N . GLY A 1 72 ? 3.684 -9.449 -25.317 1.00 77.88 72 GLY A N 1
ATOM 589 C CA . GLY A 1 72 ? 2.939 -9.508 -24.057 1.00 77.88 72 GLY A CA 1
ATOM 590 C C . GLY A 1 72 ? 1.429 -9.631 -24.225 1.00 77.88 72 GLY A C 1
ATOM 591 O O . GLY A 1 72 ? 0.912 -9.777 -25.327 1.00 77.88 72 GLY A O 1
ATOM 592 N N . ILE A 1 73 ? 0.703 -9.567 -23.113 1.00 79.62 73 ILE A N 1
ATOM 593 C CA . ILE A 1 73 ? -0.757 -9.673 -23.074 1.00 79.62 73 ILE A CA 1
ATOM 594 C C . ILE A 1 73 ? -1.330 -8.418 -22.416 1.00 79.62 73 ILE A C 1
ATOM 596 O O . ILE A 1 73 ? -0.919 -8.040 -21.319 1.00 79.62 73 ILE A O 1
ATOM 600 N N . LEU A 1 74 ? -2.312 -7.806 -23.074 1.00 78.88 74 LEU A N 1
ATOM 601 C CA . LEU A 1 74 ? -3.132 -6.729 -22.532 1.00 78.88 74 LEU A CA 1
ATOM 602 C C . LEU A 1 74 ? -4.456 -7.310 -22.043 1.00 78.88 74 LEU A C 1
ATOM 604 O O . LEU A 1 74 ? -5.169 -7.964 -22.804 1.00 78.88 74 LEU A O 1
ATOM 608 N N . LYS A 1 75 ? -4.802 -7.072 -20.779 1.00 77.75 75 LYS A N 1
ATOM 609 C CA . LYS A 1 75 ? -6.080 -7.501 -20.196 1.00 77.75 75 LYS A CA 1
ATOM 610 C C . LYS A 1 75 ? -6.814 -6.290 -19.644 1.00 77.75 75 LYS A 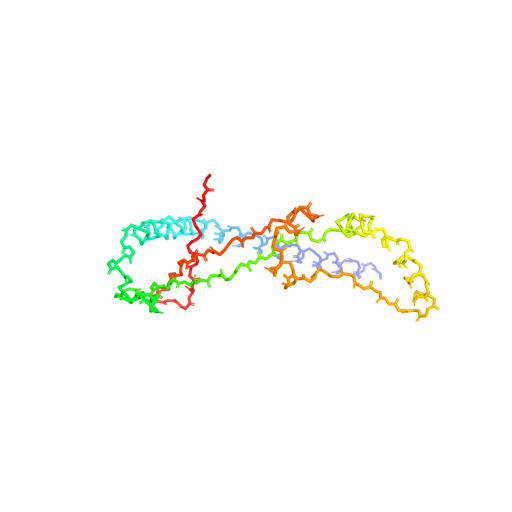C 1
ATOM 612 O O . LYS A 1 75 ? -6.306 -5.612 -18.755 1.00 77.75 75 LYS A O 1
ATOM 617 N N . LEU A 1 76 ? -8.029 -6.054 -20.119 1.00 74.50 76 LEU A N 1
ATOM 618 C CA . LEU A 1 76 ? -8.951 -5.113 -19.496 1.00 74.50 76 LEU A CA 1
ATOM 619 C C . LEU A 1 76 ? -9.799 -5.881 -18.478 1.00 74.50 76 LEU A C 1
ATOM 621 O O . LEU A 1 76 ? -10.616 -6.730 -18.835 1.00 74.50 76 LEU A O 1
ATOM 625 N N . ARG A 1 77 ? -9.602 -5.596 -17.189 1.00 68.81 77 ARG A N 1
ATOM 626 C CA . ARG A 1 77 ? -10.422 -6.167 -16.114 1.00 68.81 77 ARG A CA 1
ATOM 627 C C . ARG A 1 77 ? -11.364 -5.099 -15.573 1.00 68.81 77 ARG A C 1
ATOM 629 O O . ARG A 1 77 ? -10.953 -3.974 -15.289 1.00 68.81 77 ARG A O 1
ATOM 636 N N . ARG A 1 78 ? -12.631 -5.475 -15.403 1.00 62.19 78 ARG A N 1
ATOM 637 C CA . ARG A 1 78 ? -13.591 -4.686 -14.629 1.00 62.19 78 ARG A CA 1
ATOM 638 C C . ARG A 1 78 ? -13.298 -4.900 -13.157 1.00 62.19 78 ARG A C 1
ATOM 640 O O . ARG A 1 78 ? -13.290 -6.042 -12.698 1.00 62.19 78 ARG A O 1
ATOM 647 N N . ILE A 1 79 ? -13.052 -3.817 -12.437 1.00 62.09 79 ILE A N 1
ATOM 648 C CA . ILE A 1 79 ? -12.967 -3.870 -10.985 1.00 62.09 79 ILE A CA 1
ATOM 649 C C . ILE A 1 79 ? -14.343 -3.480 -10.454 1.00 62.09 79 ILE A C 1
ATOM 651 O O . ILE A 1 79 ? -14.809 -2.381 -10.763 1.00 62.09 79 ILE A O 1
ATOM 655 N N . PRO A 1 80 ? -15.013 -4.371 -9.699 1.00 59.12 80 PRO A N 1
ATOM 656 C CA . PRO A 1 80 ? -16.304 -4.045 -9.115 1.00 59.12 80 PRO A CA 1
ATOM 657 C C . PRO A 1 80 ? -16.153 -2.849 -8.173 1.00 59.12 80 PRO A C 1
ATOM 659 O O . PRO A 1 80 ? -15.096 -2.669 -7.555 1.00 59.12 80 PRO A O 1
ATOM 662 N N . ALA A 1 81 ? -17.211 -2.044 -8.057 1.00 61.53 81 ALA A N 1
ATOM 663 C CA . ALA A 1 81 ? -17.231 -0.894 -7.163 1.00 61.53 81 ALA A CA 1
ATOM 664 C C . ALA A 1 81 ? -16.746 -1.301 -5.763 1.00 61.53 81 ALA A C 1
ATOM 666 O O . ALA A 1 81 ? -17.173 -2.309 -5.193 1.00 61.53 81 ALA A O 1
ATOM 667 N N . SER A 1 82 ? -15.804 -0.532 -5.222 1.00 53.88 82 SER A N 1
ATOM 668 C CA . SER A 1 82 ? -15.169 -0.844 -3.945 1.00 53.88 82 SER A CA 1
ATOM 669 C C . SER A 1 82 ? -15.235 0.355 -3.023 1.00 53.88 82 SER A C 1
ATOM 671 O O . SER A 1 82 ? -14.981 1.498 -3.404 1.00 53.88 82 SER A O 1
ATOM 673 N N . VAL A 1 83 ? -15.581 0.080 -1.771 1.00 58.19 83 VAL A N 1
ATOM 674 C CA . VAL A 1 83 ? -15.761 1.102 -0.750 1.00 58.19 83 VAL A CA 1
ATOM 675 C C . VAL A 1 83 ? -14.428 1.351 -0.049 1.00 58.19 83 VAL A C 1
ATOM 677 O O . VAL A 1 83 ? -13.973 0.537 0.769 1.00 58.19 83 VAL A O 1
ATOM 680 N N . LYS A 1 84 ? -13.804 2.501 -0.329 1.00 56.31 84 LYS A N 1
ATOM 681 C CA . LYS A 1 84 ? -12.642 2.979 0.426 1.00 56.31 84 LYS A CA 1
ATOM 682 C C . LYS A 1 84 ? -13.120 3.759 1.647 1.00 56.31 84 LYS A C 1
ATOM 684 O O . LYS A 1 84 ? -13.335 4.961 1.615 1.00 56.31 84 LYS A O 1
ATOM 689 N N . THR A 1 85 ? -13.255 3.068 2.774 1.00 59.28 85 THR A N 1
ATOM 690 C CA . THR A 1 85 ? -13.531 3.715 4.064 1.00 59.28 85 THR A CA 1
ATOM 691 C C . THR A 1 85 ? -12.262 3.835 4.891 1.00 59.28 85 THR A C 1
ATOM 693 O O . THR A 1 85 ? -11.688 2.817 5.290 1.00 59.28 85 THR A O 1
ATOM 696 N N . ARG A 1 86 ? -11.883 5.060 5.271 1.00 58.00 86 ARG A N 1
ATOM 697 C CA . ARG A 1 86 ? -10.955 5.282 6.387 1.00 58.00 86 ARG A CA 1
ATOM 698 C C . ARG A 1 86 ? -11.743 5.146 7.691 1.00 58.00 86 ARG A C 1
ATOM 700 O O . ARG A 1 86 ? -12.213 6.135 8.250 1.00 58.00 86 ARG A O 1
ATOM 707 N N . ALA A 1 87 ? -11.957 3.903 8.128 1.00 58.34 87 ALA A N 1
ATOM 708 C CA . ALA A 1 87 ? -12.751 3.567 9.310 1.00 58.34 87 ALA A CA 1
ATOM 709 C C . ALA A 1 87 ? -12.118 4.160 10.585 1.00 58.34 87 ALA A C 1
ATOM 711 O O . ALA A 1 87 ? -11.290 3.545 11.251 1.00 58.34 87 ALA A O 1
ATOM 712 N N . THR A 1 88 ? -12.490 5.400 10.895 1.00 63.66 88 THR A N 1
ATOM 713 C CA . THR A 1 88 ? -12.028 6.142 12.071 1.00 63.66 88 THR A CA 1
ATOM 714 C C . THR A 1 88 ? -13.065 5.987 13.180 1.00 63.66 88 THR A C 1
ATOM 716 O O . THR A 1 88 ? -14.258 6.031 12.896 1.00 63.66 88 THR A O 1
ATOM 719 N N . GLN A 1 89 ? -12.653 5.871 14.447 1.00 67.94 89 GLN A N 1
ATOM 720 C CA . GLN A 1 89 ? -13.586 5.796 15.590 1.00 67.94 89 GLN A CA 1
ATOM 721 C C . GLN A 1 89 ? -14.633 6.927 15.578 1.00 67.94 89 GLN A C 1
ATOM 723 O O . GLN A 1 89 ? -15.819 6.671 15.742 1.00 67.94 89 GLN A O 1
ATOM 728 N N . LYS A 1 90 ? -14.217 8.147 15.213 1.00 69.56 90 LYS A N 1
ATOM 729 C CA . LYS A 1 90 ? -15.102 9.314 15.050 1.00 69.56 90 LYS A CA 1
ATOM 730 C C . LYS A 1 90 ? -16.231 9.113 14.030 1.00 69.56 90 LYS A C 1
ATOM 732 O O . LYS A 1 90 ? -17.296 9.702 14.180 1.00 69.56 90 LYS A O 1
ATOM 737 N N . LEU A 1 91 ? -15.998 8.317 12.985 1.00 69.69 91 LEU A N 1
ATOM 738 C CA . LEU A 1 91 ? -17.013 8.010 11.978 1.00 69.69 91 LEU A CA 1
ATOM 739 C C . LEU A 1 91 ? -18.086 7.096 12.572 1.00 69.69 91 LEU A C 1
ATOM 741 O O . LEU A 1 91 ? -19.272 7.366 12.418 1.00 69.69 91 LEU A O 1
ATOM 745 N N . PHE A 1 92 ? -17.674 6.063 13.309 1.00 72.19 92 PHE A N 1
ATOM 746 C CA . PHE A 1 92 ? -18.605 5.183 14.011 1.00 72.19 92 PHE A CA 1
ATOM 747 C C . PHE A 1 92 ? -19.427 5.945 15.051 1.00 72.19 92 PHE A C 1
ATOM 749 O O . PHE A 1 92 ? -20.644 5.781 15.093 1.00 72.19 92 PHE A O 1
ATOM 756 N N . ASP A 1 93 ? -18.797 6.838 15.815 1.00 72.06 93 ASP A N 1
ATOM 757 C CA . ASP A 1 93 ? -19.494 7.675 16.795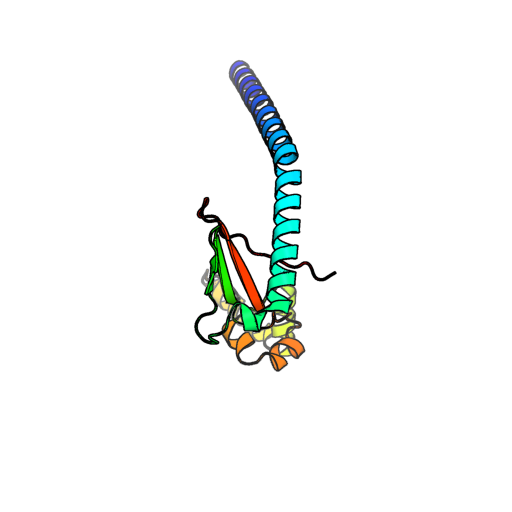 1.00 72.06 93 ASP A CA 1
ATOM 758 C C . ASP A 1 93 ? -20.519 8.604 16.131 1.00 72.06 93 ASP A C 1
ATOM 760 O O . ASP A 1 93 ? -21.622 8.775 16.655 1.00 72.06 93 ASP A O 1
ATOM 764 N N . ARG A 1 94 ? -20.202 9.162 14.953 1.00 72.81 94 ARG A N 1
ATOM 765 C CA . ARG A 1 94 ? -21.135 9.983 14.166 1.00 72.81 94 ARG A CA 1
ATOM 766 C C . ARG A 1 94 ? -22.324 9.161 13.665 1.00 72.81 94 ARG A C 1
ATOM 768 O O . ARG A 1 94 ? -23.457 9.537 13.948 1.00 72.81 94 ARG A O 1
ATOM 775 N N . ILE A 1 95 ? -22.084 8.010 13.027 1.00 72.75 95 ILE A N 1
ATOM 776 C CA . ILE A 1 95 ? -23.148 7.104 12.548 1.00 72.75 95 ILE A CA 1
ATOM 777 C C . ILE A 1 95 ? -24.058 6.687 13.713 1.00 72.75 95 ILE A C 1
ATOM 779 O O . ILE A 1 95 ? -25.285 6.720 13.607 1.00 72.75 95 ILE A O 1
ATOM 783 N N . LEU A 1 96 ? -23.471 6.294 14.846 1.00 74.88 96 LEU A N 1
ATOM 784 C CA . LEU A 1 96 ? -24.221 5.869 16.027 1.00 74.88 96 LEU A CA 1
ATOM 785 C C . LEU A 1 96 ? -25.006 7.025 16.662 1.00 74.88 96 LEU A C 1
ATOM 787 O O . LEU A 1 96 ? -26.093 6.791 17.194 1.00 74.88 96 LEU A O 1
ATOM 791 N N . SER A 1 97 ? -24.486 8.253 16.606 1.00 72.75 97 SER A N 1
ATOM 792 C CA . SER A 1 97 ? -25.162 9.450 17.123 1.00 72.75 97 SER A CA 1
ATOM 793 C C . SER A 1 97 ? -26.335 9.874 16.242 1.00 72.75 97 SER A C 1
ATOM 795 O O . SER A 1 97 ? -27.429 10.079 16.763 1.00 72.75 97 SER A O 1
ATOM 797 N N . GLU A 1 98 ? -26.149 9.933 14.922 1.00 71.81 98 GLU A N 1
ATOM 798 C CA . GLU A 1 98 ? -27.195 10.317 13.959 1.00 71.81 98 GLU A CA 1
ATOM 799 C C . GLU A 1 98 ? -28.386 9.353 13.963 1.00 71.81 98 GLU A C 1
ATOM 801 O O . GLU A 1 98 ? -29.528 9.767 13.787 1.00 71.81 98 GLU A O 1
ATOM 806 N N . ASN A 1 99 ? -28.141 8.068 14.231 1.00 72.88 99 ASN A N 1
ATOM 807 C CA . ASN A 1 99 ? -29.197 7.063 14.351 1.00 72.88 99 ASN A CA 1
ATOM 808 C C . ASN A 1 99 ? -29.709 6.889 15.801 1.00 72.88 99 ASN A C 1
ATOM 810 O O . ASN A 1 99 ? -30.491 5.978 16.071 1.00 72.88 99 ASN A O 1
ATOM 814 N N . GLY A 1 100 ? -29.258 7.714 16.760 1.00 73.69 100 GLY A N 1
ATOM 815 C CA . GLY A 1 100 ? -29.684 7.657 18.169 1.00 73.69 100 GLY A CA 1
ATOM 816 C C . GLY A 1 100 ? -29.294 6.368 18.914 1.00 73.69 100 GLY A C 1
ATOM 817 O O . GLY A 1 100 ? -29.824 6.071 19.988 1.00 73.69 100 GLY A O 1
ATOM 818 N N . LEU A 1 101 ? -28.369 5.583 18.359 1.00 75.62 101 LEU A N 1
ATOM 819 C CA . LEU A 1 101 ? -27.958 4.261 18.842 1.00 75.62 101 LEU A CA 1
ATOM 820 C C . LEU A 1 101 ? -26.788 4.316 19.831 1.00 75.62 101 LEU A C 1
ATOM 822 O O . LEU A 1 101 ? -26.564 3.342 20.550 1.00 75.62 101 LEU A O 1
ATOM 826 N N . LEU A 1 102 ? -26.085 5.448 19.930 1.00 73.62 102 LEU A N 1
ATOM 827 C CA . LEU A 1 102 ? -24.894 5.617 20.772 1.00 73.62 102 LEU A CA 1
ATOM 828 C C . LEU A 1 102 ? -25.129 5.197 22.237 1.00 73.62 102 LEU A C 1
ATOM 830 O O . LEU A 1 102 ? -24.362 4.421 22.804 1.00 73.62 102 LEU A O 1
ATOM 834 N N . LYS A 1 103 ? -26.235 5.651 22.848 1.00 75.69 103 LYS A N 1
ATOM 835 C CA . LYS A 1 103 ? -26.567 5.321 24.248 1.00 75.69 103 LYS A CA 1
ATOM 836 C C . LYS A 1 103 ? -26.845 3.827 24.440 1.00 75.69 103 LYS A C 1
ATOM 838 O O . LYS A 1 103 ? -26.399 3.241 25.425 1.00 75.69 103 LYS A O 1
ATOM 843 N N . LYS A 1 104 ? -27.553 3.205 23.490 1.00 78.19 104 LYS A N 1
ATOM 844 C CA . LYS A 1 104 ? -27.866 1.767 23.521 1.00 78.19 104 LYS A CA 1
ATOM 845 C C . LYS A 1 104 ? -26.596 0.935 23.356 1.00 78.19 104 LYS A C 1
ATOM 847 O O . LYS A 1 104 ? -26.381 0.008 24.133 1.00 78.19 104 LYS A O 1
ATOM 852 N N . PHE A 1 105 ? -25.732 1.315 22.417 1.00 81.12 105 PHE A N 1
ATOM 853 C CA . PHE A 1 105 ? -24.458 0.649 22.175 1.00 81.12 105 PHE A CA 1
ATOM 854 C C . PHE A 1 105 ? -23.537 0.718 23.400 1.00 81.12 105 PHE A C 1
ATOM 856 O O . PHE A 1 105 ? -23.073 -0.317 23.864 1.00 81.12 105 PHE A O 1
ATOM 863 N N . ASN A 1 106 ? -23.375 1.893 24.013 1.00 80.25 106 ASN A N 1
ATOM 864 C CA . ASN A 1 106 ? -22.565 2.039 25.228 1.00 80.25 106 ASN A CA 1
ATOM 865 C C . ASN A 1 106 ? -23.114 1.216 26.404 1.00 80.25 106 ASN A C 1
ATOM 867 O O . ASN A 1 106 ? -22.344 0.599 27.140 1.00 80.25 106 ASN A O 1
ATOM 871 N N . SER A 1 107 ? -24.443 1.142 26.556 1.00 81.56 107 SER A N 1
ATOM 872 C CA . SER A 1 107 ? -25.066 0.295 27.583 1.00 81.56 107 SER A CA 1
ATOM 873 C C . SER A 1 107 ? -24.817 -1.200 27.344 1.00 81.56 107 SER A C 1
ATOM 875 O O . SER A 1 107 ? -24.584 -1.948 28.291 1.00 81.56 107 SER A O 1
ATOM 877 N N . LEU A 1 108 ? -24.817 -1.631 26.078 1.00 80.25 108 LEU A N 1
ATOM 878 C CA . LEU A 1 108 ? -24.553 -3.011 25.685 1.00 80.25 108 LEU A CA 1
ATOM 879 C C . LEU A 1 108 ? -23.080 -3.368 25.908 1.00 80.25 108 LEU A C 1
ATOM 881 O O . LEU A 1 108 ? -22.784 -4.394 26.512 1.00 80.25 108 LEU A O 1
ATOM 885 N N . VAL A 1 109 ? -22.164 -2.493 25.486 1.00 82.06 109 VAL A N 1
ATOM 886 C CA . VAL A 1 109 ? -20.722 -2.666 25.696 1.00 82.06 109 VAL A CA 1
ATOM 887 C C . VAL A 1 109 ? -20.399 -2.731 27.186 1.00 82.06 109 VAL A C 1
ATOM 889 O O . VAL A 1 109 ? -19.667 -3.619 27.596 1.00 82.06 109 VAL A O 1
ATOM 892 N N . SER A 1 110 ? -20.986 -1.869 28.023 1.00 79.88 110 SER A N 1
ATOM 893 C CA . SER A 1 110 ? -20.781 -1.919 29.478 1.00 79.88 110 SER A CA 1
ATOM 894 C C . SER A 1 110 ? -21.231 -3.251 30.092 1.00 79.88 110 SER A C 1
ATOM 896 O O . SER A 1 110 ? -20.516 -3.812 30.922 1.00 79.88 110 SER A O 1
ATOM 898 N N . ARG A 1 111 ? -22.368 -3.799 29.640 1.00 80.94 111 ARG A N 1
ATOM 899 C CA . ARG A 1 111 ? -22.858 -5.115 30.084 1.00 80.94 111 ARG A CA 1
ATOM 900 C C . ARG A 1 111 ? -21.951 -6.259 29.630 1.00 80.94 111 ARG A C 1
ATOM 902 O O . ARG A 1 111 ? -21.705 -7.169 30.410 1.00 80.94 111 ARG A O 1
ATOM 909 N N . LEU A 1 112 ? -21.440 -6.208 28.401 1.00 77.62 112 LEU A N 1
ATOM 910 C CA . LEU A 1 112 ? -20.561 -7.239 27.834 1.00 77.62 112 LEU A CA 1
ATOM 911 C C . LEU A 1 112 ? -19.143 -7.192 28.425 1.00 77.62 112 LEU A C 1
ATOM 913 O O . LEU A 1 112 ? -18.556 -8.238 28.702 1.00 77.62 112 LEU A O 1
ATOM 917 N N . SER A 1 113 ? -18.625 -5.994 28.704 1.00 76.69 113 SER A N 1
ATOM 918 C CA . SER A 1 113 ? -17.339 -5.795 29.381 1.00 76.69 113 SER A CA 1
ATOM 919 C C . SER A 1 113 ? -17.345 -6.337 30.810 1.00 76.69 113 SER A C 1
ATOM 921 O O . SER A 1 113 ? -16.321 -6.834 31.271 1.00 76.69 113 SER A O 1
ATOM 923 N N . GLY A 1 114 ? -18.497 -6.314 31.493 1.00 78.88 114 GLY A N 1
ATOM 924 C CA . GLY A 1 114 ? -18.675 -6.966 32.798 1.00 78.88 114 GLY A CA 1
ATOM 925 C C . GLY A 1 114 ? -18.503 -8.492 32.768 1.00 78.88 114 GLY A C 1
ATOM 926 O O . GLY A 1 114 ? -18.362 -9.106 33.819 1.00 78.88 114 GLY A O 1
ATOM 927 N N . VAL A 1 115 ? -18.478 -9.097 31.575 1.00 84.50 115 VAL A N 1
ATOM 928 C CA . VAL A 1 115 ? -18.295 -10.540 31.338 1.00 84.50 115 VAL A CA 1
ATOM 929 C C . VAL A 1 115 ? -17.031 -10.804 30.499 1.00 84.50 115 VAL A C 1
ATOM 931 O O . VAL A 1 115 ? -16.902 -11.844 29.863 1.00 84.50 115 VAL A O 1
ATOM 934 N N . PHE A 1 116 ? -16.084 -9.857 30.473 1.00 78.31 116 PHE A N 1
ATOM 935 C CA . PHE A 1 116 ? -14.810 -9.959 29.742 1.00 78.31 116 PHE A CA 1
ATOM 936 C C . PHE A 1 116 ? -14.936 -10.144 28.211 1.00 78.31 116 PHE A C 1
ATOM 938 O O . PHE A 1 116 ? -13.989 -10.584 27.560 1.00 78.31 116 PHE A O 1
ATOM 945 N N . LEU A 1 117 ? -16.072 -9.781 27.602 1.00 78.12 117 LEU A N 1
ATOM 946 C CA . LEU A 1 117 ? -16.274 -9.860 26.149 1.00 78.12 117 LEU A CA 1
ATOM 947 C C . LEU A 1 117 ? -15.864 -8.552 25.455 1.00 78.12 117 LEU A C 1
ATOM 949 O O . LEU A 1 117 ? -16.287 -7.464 25.846 1.00 78.12 117 LEU A O 1
ATOM 953 N N . ARG A 1 118 ? -15.075 -8.652 24.375 1.00 80.69 118 ARG A N 1
ATOM 954 C CA . ARG A 1 118 ? -14.666 -7.507 23.542 1.00 80.69 118 ARG A CA 1
ATOM 955 C C . ARG A 1 118 ? -15.558 -7.387 22.310 1.00 80.69 118 ARG A C 1
ATOM 957 O O . ARG A 1 118 ? -15.647 -8.317 21.516 1.00 80.69 118 ARG A O 1
ATOM 964 N N . VAL A 1 119 ? -16.134 -6.204 22.101 1.00 77.75 119 VAL A N 1
ATOM 965 C CA . VAL A 1 119 ? -16.897 -5.872 20.889 1.00 77.75 119 VAL A CA 1
ATOM 966 C C . VAL A 1 119 ? -16.010 -5.082 19.928 1.00 77.75 119 VAL A C 1
ATOM 968 O O . VAL A 1 119 ? -15.404 -4.082 20.313 1.00 77.75 119 VAL A O 1
ATOM 971 N N . LYS A 1 120 ? -15.933 -5.527 18.672 1.00 78.38 120 LYS A N 1
ATOM 972 C CA . LYS A 1 120 ? -15.277 -4.809 17.573 1.00 78.38 120 LYS A CA 1
ATOM 973 C C . LYS A 1 120 ? -16.355 -4.368 16.587 1.00 78.38 120 LYS A C 1
ATOM 975 O O . LYS A 1 120 ? -17.157 -5.194 16.165 1.00 78.38 120 LYS A O 1
ATOM 980 N N . LEU A 1 121 ? -16.390 -3.079 16.258 1.00 76.06 121 LEU A N 1
ATOM 981 C CA . LEU A 1 121 ? -17.309 -2.544 15.256 1.00 76.06 121 LEU A CA 1
ATOM 982 C C . LEU A 1 121 ? -16.608 -2.503 13.901 1.00 76.06 121 LEU A C 1
ATOM 984 O O . LEU A 1 121 ? -15.503 -1.970 13.789 1.00 76.06 121 LEU A O 1
ATOM 988 N N . GLU A 1 122 ? -17.257 -3.054 12.884 1.00 72.62 122 GLU A N 1
ATOM 989 C CA . GLU A 1 122 ? -16.770 -3.056 11.508 1.00 72.62 122 GLU A CA 1
ATOM 990 C C . GLU A 1 122 ? -17.877 -2.554 10.579 1.00 72.62 122 GLU A C 1
ATOM 992 O O . GLU A 1 122 ? -19.065 -2.755 10.839 1.00 72.62 122 GLU A O 1
ATOM 997 N N . LEU A 1 123 ? -17.491 -1.850 9.513 1.00 71.88 123 LEU A N 1
ATOM 998 C CA . LEU A 1 123 ? -18.435 -1.409 8.489 1.00 71.88 123 LEU A CA 1
ATOM 999 C C . LEU A 1 123 ? -18.759 -2.582 7.571 1.00 71.88 123 LEU A C 1
ATOM 1001 O O . LEU A 1 123 ? -17.853 -3.194 7.004 1.00 71.88 123 LEU A O 1
ATOM 1005 N N . ASN A 1 124 ? -20.048 -2.836 7.364 1.00 75.75 124 ASN A N 1
ATOM 1006 C CA . ASN A 1 124 ? -20.489 -3.766 6.339 1.00 75.75 124 ASN A CA 1
ATOM 1007 C C . ASN A 1 124 ? -20.389 -3.092 4.961 1.00 75.75 124 ASN A C 1
ATOM 1009 O O . ASN A 1 124 ? -21.235 -2.279 4.587 1.00 75.75 124 ASN A O 1
ATOM 1013 N N . LYS A 1 125 ? -19.331 -3.420 4.215 1.00 67.19 125 LYS A N 1
ATOM 1014 C CA . LYS A 1 125 ? -19.066 -2.842 2.891 1.00 67.19 125 LYS A CA 1
ATOM 1015 C C . LYS A 1 125 ? -20.056 -3.311 1.824 1.00 67.19 125 LYS A C 1
ATOM 1017 O O . LYS A 1 125 ? -20.325 -2.554 0.902 1.00 67.19 125 LYS A O 1
ATOM 1022 N N . GLU A 1 126 ? -20.637 -4.498 1.965 1.00 68.69 126 GLU A N 1
ATOM 1023 C CA . GLU A 1 126 ? -21.607 -5.040 1.003 1.00 68.69 126 GLU A CA 1
ATOM 1024 C C . GLU A 1 126 ? -22.920 -4.253 1.038 1.00 68.69 126 GLU A C 1
ATOM 1026 O O . GLU A 1 126 ? -23.458 -3.880 -0.000 1.00 68.69 126 GLU A O 1
ATOM 1031 N N . GLN A 1 127 ? -23.397 -3.906 2.237 1.00 69.00 127 GLN A N 1
ATOM 1032 C CA . GLN A 1 127 ? -24.588 -3.062 2.384 1.00 69.00 127 GLN A CA 1
ATOM 1033 C C . GLN A 1 127 ? -24.358 -1.628 1.898 1.00 69.00 127 GLN A C 1
ATOM 1035 O O . GLN A 1 127 ? -25.278 -1.002 1.377 1.00 69.00 127 GLN A O 1
ATOM 1040 N N . ILE A 1 128 ? -23.132 -1.116 2.028 1.00 70.38 128 ILE A N 1
ATOM 1041 C CA . ILE A 1 128 ? -22.764 0.193 1.477 1.00 70.38 128 ILE A CA 1
ATOM 1042 C C . ILE A 1 128 ? -22.809 0.170 -0.059 1.00 70.38 128 ILE A C 1
ATOM 1044 O O . ILE A 1 128 ? -23.271 1.137 -0.661 1.00 70.38 128 ILE A O 1
ATOM 1048 N N . LEU A 1 129 ? -22.381 -0.930 -0.687 1.00 64.25 129 LEU A N 1
ATOM 1049 C CA . LEU A 1 129 ? -22.453 -1.108 -2.142 1.00 64.25 129 LEU A CA 1
ATOM 1050 C C . LEU A 1 129 ? -23.891 -1.284 -2.649 1.00 64.25 129 LEU A C 1
ATOM 1052 O O . LEU A 1 129 ? -24.192 -0.857 -3.758 1.00 64.25 129 LEU A O 1
ATOM 1056 N N . ALA A 1 130 ? -24.782 -1.867 -1.843 1.00 68.12 130 ALA A N 1
ATOM 1057 C CA . ALA A 1 130 ? -26.193 -2.024 -2.195 1.00 68.12 130 ALA A CA 1
ATOM 1058 C C . ALA A 1 130 ? -26.986 -0.700 -2.148 1.00 68.12 130 ALA A C 1
ATOM 1060 O O . ALA A 1 130 ? -27.925 -0.519 -2.920 1.00 68.12 130 ALA A O 1
ATOM 1061 N N . GLU A 1 131 ? -26.619 0.238 -1.263 1.00 66.81 131 GLU A N 1
ATOM 1062 C CA . GLU A 1 131 ? -27.286 1.543 -1.122 1.00 66.81 131 GLU A CA 1
ATOM 1063 C C . GLU A 1 131 ? -26.294 2.728 -1.162 1.00 66.81 131 GLU A C 1
ATOM 1065 O O . GLU A 1 131 ? -26.120 3.446 -0.165 1.00 66.81 131 GLU A O 1
ATOM 1070 N N . PRO A 1 132 ? -25.669 3.000 -2.324 1.00 61.97 132 PRO A N 1
ATOM 1071 C CA . PRO A 1 132 ? -24.590 3.982 -2.442 1.00 61.97 132 PRO A CA 1
ATOM 1072 C C . PRO A 1 132 ? -25.032 5.414 -2.089 1.00 61.97 132 PRO A C 1
ATOM 1074 O O . PRO A 1 132 ? -24.326 6.129 -1.379 1.00 61.97 132 PRO A O 1
ATOM 1077 N N . LEU A 1 133 ? -26.244 5.822 -2.485 1.00 62.06 133 LEU A N 1
ATOM 1078 C CA . LEU A 1 133 ? -26.767 7.176 -2.240 1.00 62.06 133 LEU A CA 1
ATOM 1079 C C . LEU A 1 133 ? -26.962 7.482 -0.746 1.00 62.06 133 LEU A C 1
ATOM 1081 O O . LEU A 1 133 ? -26.636 8.576 -0.281 1.00 62.06 133 LEU A O 1
ATOM 1085 N N . LYS A 1 134 ? -27.461 6.509 0.030 1.00 63.34 134 LYS A N 1
ATOM 1086 C CA . LYS A 1 134 ? -27.636 6.680 1.481 1.00 63.34 134 LYS A CA 1
ATOM 1087 C C . LYS A 1 134 ? -26.293 6.663 2.206 1.00 63.34 134 LYS A C 1
ATOM 1089 O O . LYS A 1 134 ? -26.129 7.389 3.185 1.00 63.34 134 LYS A O 1
ATOM 1094 N N . ALA A 1 135 ? -25.334 5.871 1.726 1.00 60.53 135 ALA A N 1
ATOM 1095 C CA . ALA A 1 135 ? -23.994 5.813 2.296 1.00 60.53 135 ALA A CA 1
ATOM 1096 C C . ALA A 1 135 ? -23.197 7.107 2.062 1.00 60.53 135 ALA A C 1
ATOM 1098 O O . ALA A 1 135 ? -22.545 7.588 2.990 1.00 60.53 135 ALA A O 1
ATOM 1099 N N . MET A 1 136 ? -23.303 7.720 0.878 1.00 59.31 136 MET A N 1
ATOM 1100 C CA . MET A 1 136 ? -22.677 9.019 0.599 1.00 59.31 136 MET A CA 1
ATOM 1101 C C . MET A 1 136 ? -23.254 10.127 1.487 1.00 59.31 136 MET A C 1
ATOM 1103 O O . MET A 1 136 ? -22.492 10.869 2.103 1.00 59.31 136 MET A O 1
ATOM 1107 N N . GLN A 1 137 ? -24.585 10.199 1.623 1.00 59.56 137 GLN A N 1
ATOM 1108 C CA . GLN A 1 137 ? -25.241 11.242 2.422 1.00 59.56 137 GLN A CA 1
ATOM 1109 C C . GLN A 1 137 ? -25.039 11.088 3.935 1.00 59.56 137 GLN A C 1
ATOM 1111 O O . GLN A 1 137 ? -24.865 12.091 4.620 1.00 59.56 137 GLN A O 1
ATOM 1116 N N . LYS A 1 138 ? -25.074 9.860 4.474 1.00 59.69 138 LYS A N 1
ATOM 1117 C CA . LYS A 1 138 ? -24.988 9.628 5.930 1.00 59.69 138 LYS A CA 1
ATOM 1118 C C . LYS A 1 138 ? -23.572 9.397 6.446 1.00 59.69 138 LYS A C 1
ATOM 1120 O O . LYS A 1 138 ? -23.285 9.671 7.603 1.00 59.69 138 LYS A O 1
ATOM 1125 N N . ILE A 1 139 ? -22.693 8.822 5.629 1.00 58.75 139 ILE A N 1
ATOM 1126 C CA . ILE A 1 139 ? -21.402 8.306 6.105 1.00 58.75 139 ILE A CA 1
ATOM 1127 C C . ILE A 1 139 ? -20.232 9.093 5.491 1.00 58.75 139 ILE A C 1
ATOM 1129 O O . ILE A 1 139 ? -19.117 9.019 6.001 1.00 58.75 139 ILE A O 1
ATOM 1133 N N . GLY A 1 140 ? -20.464 9.910 4.453 1.00 56.97 140 GLY A N 1
ATOM 1134 C CA . GLY A 1 140 ? -19.394 10.673 3.797 1.00 56.97 140 GLY A CA 1
ATOM 1135 C C . GLY A 1 140 ? -18.321 9.755 3.211 1.00 56.97 140 GLY A C 1
ATOM 1136 O O . GLY A 1 140 ? -17.129 10.028 3.321 1.00 56.97 140 GLY A O 1
ATOM 1137 N N . VAL A 1 141 ? -18.750 8.607 2.686 1.00 59.56 141 VAL A N 1
ATOM 1138 C CA . VAL A 1 141 ? -17.864 7.583 2.137 1.00 59.56 141 VAL A CA 1
ATOM 1139 C C . VAL A 1 141 ? -17.602 7.880 0.673 1.00 59.56 141 VAL A C 1
ATOM 1141 O O . VAL A 1 141 ? -18.542 8.005 -0.109 1.00 59.56 141 VAL A O 1
ATOM 1144 N N . GLU A 1 142 ? -16.325 7.939 0.311 1.00 55.81 142 GLU A N 1
ATOM 1145 C CA . GLU A 1 142 ? -15.890 7.937 -1.081 1.00 55.81 142 GLU A CA 1
ATOM 1146 C C . GLU A 1 142 ? -16.095 6.531 -1.655 1.00 55.81 142 GLU A C 1
ATOM 1148 O O . GLU A 1 142 ? -15.440 5.554 -1.266 1.00 55.81 142 GLU A O 1
ATOM 1153 N N . LEU A 1 143 ? -17.073 6.418 -2.549 1.00 55.47 143 LEU A N 1
ATOM 1154 C CA . LEU A 1 143 ? -17.284 5.226 -3.353 1.00 55.47 143 LEU A CA 1
ATOM 1155 C C . LEU A 1 143 ? -16.318 5.288 -4.529 1.00 55.47 143 LEU A C 1
ATOM 1157 O O . LEU A 1 143 ? -16.291 6.281 -5.251 1.00 55.47 143 LEU A O 1
ATOM 1161 N N . ASN A 1 144 ? -15.524 4.236 -4.717 1.00 54.44 144 ASN A N 1
ATOM 1162 C CA . ASN A 1 144 ? -14.777 4.099 -5.953 1.00 54.44 144 ASN A CA 1
ATOM 1163 C C . ASN A 1 144 ? -15.727 3.489 -6.985 1.00 54.44 144 ASN A C 1
ATOM 1165 O O . ASN A 1 144 ? -16.203 2.365 -6.789 1.00 54.44 144 ASN A O 1
ATOM 1169 N N . GLU A 1 145 ? -16.035 4.255 -8.026 1.00 53.81 145 GLU A N 1
ATOM 1170 C CA . GLU A 1 145 ? -16.916 3.826 -9.109 1.00 53.81 145 GLU A CA 1
ATOM 1171 C C . GLU A 1 145 ? -16.314 2.635 -9.869 1.00 53.81 145 GLU A C 1
ATOM 1173 O O . GLU A 1 145 ? -15.107 2.361 -9.800 1.00 53.81 145 GLU A O 1
ATOM 1178 N N . GLU A 1 146 ? -17.175 1.892 -10.570 1.00 52.81 146 GLU A N 1
ATOM 1179 C CA . GLU A 1 146 ? -16.737 0.813 -11.451 1.00 52.81 146 GLU A CA 1
ATOM 1180 C C . GLU A 1 146 ? -15.738 1.372 -12.466 1.00 52.81 146 GLU A C 1
ATOM 1182 O O . GLU A 1 146 ? -16.074 2.199 -13.310 1.00 52.81 146 GLU A O 1
ATOM 1187 N N . SER A 1 147 ? -14.489 0.926 -12.364 1.00 54.69 147 SER A N 1
ATOM 1188 C CA . SER A 1 147 ? -13.416 1.362 -13.250 1.00 54.69 147 SER A CA 1
ATOM 1189 C C . SER A 1 147 ? -12.855 0.170 -14.004 1.00 54.69 147 SER A C 1
ATOM 1191 O O . SER A 1 147 ? -12.704 -0.940 -13.479 1.00 54.69 147 SER A O 1
ATOM 1193 N N . GLU A 1 148 ? -12.559 0.399 -15.277 1.00 56.91 148 GLU A N 1
ATOM 1194 C CA . GLU A 1 148 ? -11.843 -0.559 -16.104 1.00 56.91 148 GLU A CA 1
ATOM 1195 C C . GLU A 1 148 ? -10.349 -0.275 -15.960 1.00 56.91 148 GLU A C 1
ATOM 1197 O O . GLU A 1 148 ? -9.891 0.840 -16.215 1.00 56.91 148 GLU A O 1
ATOM 1202 N N . ARG A 1 149 ? -9.587 -1.274 -15.504 1.00 65.94 149 ARG A N 1
ATOM 1203 C CA . ARG A 1 149 ? -8.128 -1.172 -15.399 1.00 65.94 149 ARG A CA 1
ATOM 1204 C C . ARG A 1 149 ? -7.459 -2.033 -16.454 1.00 65.94 149 ARG A C 1
ATOM 1206 O O . ARG A 1 149 ? -7.869 -3.173 -16.696 1.00 65.94 149 ARG A O 1
ATOM 1213 N N . LEU A 1 150 ? -6.417 -1.470 -17.059 1.00 64.19 150 LEU A N 1
ATOM 1214 C CA . LEU A 1 150 ? -5.562 -2.148 -18.019 1.00 64.19 150 LEU A CA 1
ATOM 1215 C C . LEU A 1 150 ? -4.387 -2.797 -17.284 1.00 64.19 150 LEU A C 1
ATOM 1217 O O . LEU A 1 150 ? -3.578 -2.112 -16.656 1.00 64.19 150 LEU A O 1
ATOM 1221 N N . TYR A 1 151 ? -4.299 -4.117 -17.390 1.00 67.19 151 TYR A N 1
ATOM 1222 C CA . TYR A 1 151 ? -3.150 -4.901 -16.956 1.00 67.19 151 TYR A CA 1
ATOM 1223 C C . TYR A 1 151 ? -2.274 -5.211 -18.165 1.00 67.19 151 TYR A C 1
ATOM 1225 O O . TYR A 1 151 ? -2.770 -5.696 -19.187 1.00 67.19 151 TYR A O 1
ATOM 1233 N N . ILE A 1 152 ? -0.978 -4.938 -18.030 1.00 72.94 152 ILE A N 1
ATOM 1234 C CA . ILE A 1 152 ? 0.035 -5.212 -19.046 1.00 72.94 152 ILE A CA 1
ATOM 1235 C C . ILE A 1 152 ? 0.947 -6.305 -18.485 1.00 72.94 152 ILE A C 1
ATOM 1237 O O . ILE A 1 152 ? 1.611 -6.101 -17.469 1.00 72.94 152 ILE A O 1
ATOM 1241 N N . SER A 1 153 ? 0.964 -7.469 -19.131 1.00 70.50 153 SER A N 1
ATOM 1242 C CA . SER A 1 153 ? 1.839 -8.593 -18.774 1.00 70.50 153 SER A CA 1
ATOM 1243 C C . SER A 1 153 ? 2.868 -8.808 -19.890 1.00 70.50 153 SER A C 1
ATOM 1245 O O . SER A 1 153 ? 2.499 -9.344 -20.940 1.00 70.50 153 SER A O 1
ATOM 1247 N N . PRO A 1 154 ? 4.131 -8.376 -19.724 1.00 70.56 154 PRO A N 1
ATOM 1248 C CA . PRO A 1 154 ? 5.207 -8.688 -20.667 1.00 70.56 154 PRO A CA 1
ATOM 1249 C C . PRO A 1 154 ? 5.473 -10.199 -20.727 1.00 70.56 154 PRO A C 1
ATOM 1251 O O . PRO A 1 154 ? 5.322 -10.893 -19.729 1.00 70.56 154 PRO A O 1
ATOM 1254 N N . SER A 1 155 ? 5.897 -10.723 -21.880 1.00 57.88 155 SER A N 1
ATOM 1255 C CA . SER A 1 155 ? 6.114 -12.176 -22.057 1.00 57.88 155 SER A CA 1
ATOM 1256 C C . SER A 1 155 ? 7.345 -12.721 -21.323 1.00 57.88 155 SER A C 1
ATOM 1258 O O . SER A 1 155 ? 7.457 -13.928 -21.134 1.00 57.88 155 SER A O 1
ATOM 1260 N N . GLU A 1 156 ? 8.275 -11.847 -20.933 1.00 56.97 156 GLU A N 1
ATOM 1261 C CA . GLU A 1 156 ? 9.546 -12.226 -20.301 1.00 56.97 156 GLU A CA 1
ATOM 1262 C C . GLU A 1 156 ? 9.454 -12.350 -18.770 1.00 56.97 156 GLU A C 1
ATOM 1264 O O . GLU A 1 156 ? 10.340 -12.943 -18.157 1.00 56.97 156 GLU A O 1
ATOM 1269 N N . THR A 1 157 ? 8.380 -11.842 -18.148 1.00 48.78 157 THR A N 1
ATOM 1270 C CA . THR A 1 157 ? 8.244 -11.802 -16.685 1.00 48.78 157 THR A CA 1
ATOM 1271 C C . THR A 1 157 ? 6.786 -11.997 -16.258 1.00 48.78 157 THR A C 1
ATOM 1273 O O . THR A 1 157 ? 5.911 -11.273 -16.721 1.00 48.78 157 THR A O 1
ATOM 1276 N N . ASP A 1 158 ? 6.523 -12.871 -15.278 1.00 48.59 158 ASP A N 1
ATOM 1277 C CA . ASP A 1 158 ? 5.192 -13.084 -14.661 1.00 48.59 158 ASP A CA 1
ATOM 1278 C C . ASP A 1 158 ? 4.674 -11.885 -13.826 1.00 48.59 158 ASP A C 1
ATOM 1280 O O . ASP A 1 158 ? 3.721 -11.998 -13.052 1.00 48.59 158 ASP A O 1
ATOM 1284 N N . VAL A 1 159 ? 5.302 -10.713 -13.946 1.00 50.47 159 VAL A N 1
ATOM 1285 C CA . VAL A 1 159 ? 4.937 -9.507 -13.199 1.00 50.47 159 VAL A CA 1
ATOM 1286 C C . VAL A 1 159 ? 3.834 -8.769 -13.962 1.00 50.47 159 VAL A C 1
ATOM 1288 O O . VAL A 1 159 ? 4.077 -8.163 -15.005 1.00 50.47 159 VAL A O 1
ATOM 1291 N N . GLU A 1 160 ? 2.601 -8.822 -13.444 1.00 54.66 160 GLU A N 1
ATOM 1292 C CA . GLU A 1 160 ? 1.484 -8.010 -13.943 1.00 54.66 160 GLU A CA 1
ATOM 1293 C C . GLU A 1 160 ? 1.707 -6.541 -13.535 1.00 54.66 160 GLU A C 1
ATOM 1295 O O . GLU A 1 160 ? 1.682 -6.208 -12.350 1.00 54.66 160 GLU A O 1
ATOM 1300 N N . ILE A 1 161 ? 1.923 -5.653 -14.512 1.00 60.78 161 ILE A N 1
ATOM 1301 C CA . ILE A 1 161 ? 2.064 -4.214 -14.269 1.00 60.78 161 ILE A CA 1
ATOM 1302 C C . ILE A 1 161 ? 0.687 -3.568 -14.439 1.00 60.78 161 ILE A C 1
ATOM 1304 O O . ILE A 1 161 ? 0.073 -3.635 -15.509 1.00 60.78 161 ILE A O 1
ATOM 1308 N N . GLU A 1 162 ? 0.187 -2.950 -13.369 1.00 54.88 162 GLU A N 1
ATOM 1309 C CA . GLU A 1 162 ? -1.035 -2.148 -13.409 1.00 54.88 162 GLU A CA 1
ATOM 1310 C C . GLU A 1 162 ? -0.711 -0.753 -13.961 1.00 54.88 162 GLU A C 1
ATOM 1312 O O . GLU A 1 162 ? 0.056 -0.000 -13.359 1.00 54.88 162 GLU A O 1
ATOM 1317 N N . ALA A 1 163 ? -1.309 -0.385 -15.097 1.00 54.50 163 ALA A N 1
ATOM 1318 C CA . ALA A 1 163 ? -1.187 0.964 -15.640 1.00 54.50 163 ALA A CA 1
ATOM 1319 C C . ALA A 1 163 ? -2.135 1.915 -14.886 1.00 54.50 163 ALA A C 1
ATOM 1321 O O . ALA A 1 163 ? -3.279 2.150 -15.294 1.00 54.50 163 ALA A O 1
ATOM 1322 N N . ILE A 1 164 ? -1.671 2.461 -13.761 1.00 49.69 164 ILE A N 1
ATOM 1323 C CA . ILE A 1 164 ? -2.365 3.555 -13.077 1.00 49.69 164 ILE A CA 1
ATOM 1324 C C . ILE A 1 164 ? -2.131 4.813 -13.915 1.00 49.69 164 ILE A C 1
ATOM 1326 O O . ILE A 1 164 ? -1.003 5.261 -14.084 1.00 49.69 164 ILE A O 1
ATOM 1330 N N . GLY A 1 165 ? -3.203 5.355 -14.490 1.00 40.53 165 GLY A N 1
ATOM 1331 C CA . GLY A 1 165 ? -3.148 6.706 -15.033 1.00 40.53 165 GLY A CA 1
ATOM 1332 C C . GLY A 1 165 ? -3.420 7.639 -13.874 1.00 40.53 165 GLY A C 1
ATOM 1333 O O . GLY A 1 165 ? -4.559 7.665 -13.410 1.00 40.53 165 GLY A O 1
ATOM 1334 N N . ASP A 1 166 ? -2.399 8.340 -13.396 1.00 30.92 166 ASP A N 1
ATOM 1335 C CA . ASP A 1 166 ? -2.624 9.503 -12.548 1.00 30.92 166 ASP A CA 1
ATOM 1336 C C . ASP A 1 166 ? -3.414 10.516 -13.382 1.00 30.92 166 ASP A C 1
ATOM 1338 O O . ASP A 1 166 ? -2.912 11.094 -14.347 1.00 30.92 166 ASP A O 1
ATOM 1342 N N . ALA A 1 167 ? -4.696 10.658 -13.052 1.00 30.77 167 ALA A N 1
ATOM 1343 C CA . ALA A 1 167 ? -5.451 11.838 -13.419 1.00 30.77 167 ALA A CA 1
ATOM 1344 C C . ALA A 1 167 ? -4.922 12.968 -12.531 1.00 30.77 167 ALA A C 1
ATOM 1346 O O . ALA A 1 167 ? -5.087 12.925 -11.309 1.00 30.77 167 ALA A O 1
ATOM 1347 N N . ALA A 1 168 ? -4.211 13.902 -13.162 1.00 30.16 168 ALA A N 1
ATOM 1348 C CA . ALA A 1 168 ? -3.916 15.213 -12.600 1.00 30.16 168 ALA A CA 1
ATOM 1349 C C . ALA A 1 168 ? -5.204 15.953 -12.208 1.00 30.16 168 ALA A C 1
ATOM 1351 O O . ALA A 1 168 ? -6.241 15.727 -12.878 1.00 30.16 168 ALA A O 1
#

pLDDT: mean 73.56, std 14.08, range [30.16, 95.12]

InterPro domains:
  IPR009951 Host-nuclease inhibitor protein Gam [PF07352] (2-154)

Sequence (168 aa):
MQQLGEFKRQRDRITSETDDQISKLQNDLQEKISPLDLKIQHIAAGIKHFVDHHKEDLFPDPEYKTCKLTTGILKLRRIPASVKTRATQKLFDRILSENGLLKKFNSLVSRLSGVFLRVKLELNKEQILAEPLKAMQKIGVELNEESERLYISPSETDVEIEAIGDAA

Secondary structure (DSSP, 8-state):
-HHHHHHHHHHHHHHHHHHHHHHHHHHHHHHHHHHHHHHHHHHHHHHHHHHHHSHHHH---SS--EEE-SSEEEEEEEEPPEEE----HHHHHHHHHHTT-HHHHHHHHHHHHTTTPPP-----HHHHHH-HHHHHHHH--EEE--EEEEEEEETT----EE------